Protein AF-A0A6G8NES1-F1 (afdb_monomer_lite)

Foldseek 3Di:
DLPDQVVQQVVVLVVLVVCCVVVVPDSVVDDNGDPDRSVLVPDPPHDDD

Radius of gyration: 11.46 Å; chains: 1; bounding box: 25×20×26 Å

pLDDT: mean 92.98, std 5.89, range [69.5, 98.38]

Structure (mmCIF, N/CA/C/O backbone):
data_AF-A0A6G8NES1-F1
#
_entry.id   AF-A0A6G8NES1-F1
#
loop_
_atom_site.group_PDB
_atom_site.id
_atom_site.type_symbol
_atom_site.label_atom_id
_atom_site.label_alt_id
_atom_site.label_comp_id
_atom_site.label_asym_id
_atom_site.label_entity_id
_atom_site.label_seq_id
_atom_site.pdbx_PDB_ins_code
_atom_site.Cartn_x
_atom_site.Cartn_y
_atom_site.Cartn_z
_atom_site.occupancy
_atom_site.B_iso_or_equiv
_atom_site.auth_seq_id
_atom_site.auth_comp_id
_atom_site.auth_asym_id
_atom_site.auth_atom_id
_atom_site.pdbx_PDB_model_num
ATOM 1 N N . MET A 1 1 ? 16.346 -6.378 -1.795 1.00 69.50 1 MET A N 1
ATOM 2 C CA . MET A 1 1 ? 16.610 -6.356 -3.262 1.00 69.50 1 MET A CA 1
ATOM 3 C C . MET A 1 1 ? 15.292 -6.002 -3.955 1.00 69.50 1 MET A C 1
ATOM 5 O O . MET A 1 1 ? 14.270 -6.462 -3.483 1.00 69.50 1 MET A O 1
ATOM 9 N N . LEU A 1 2 ? 15.254 -5.224 -5.047 1.00 77.94 2 LEU A N 1
ATOM 10 C CA . LEU A 1 2 ? 13.969 -4.784 -5.652 1.00 77.94 2 LEU A CA 1
ATOM 11 C C . LEU A 1 2 ? 13.114 -5.915 -6.267 1.00 77.94 2 LEU A C 1
ATOM 13 O O . LEU A 1 2 ? 11.980 -5.684 -6.671 1.00 77.94 2 LEU A O 1
ATOM 17 N N . VAL A 1 3 ? 13.664 -7.125 -6.353 1.00 87.50 3 VAL A N 1
ATOM 18 C CA . VAL A 1 3 ? 12.993 -8.341 -6.842 1.00 87.50 3 VAL A CA 1
ATOM 19 C C . VAL A 1 3 ? 12.953 -9.445 -5.782 1.00 87.50 3 VAL A C 1
ATOM 21 O O . VAL A 1 3 ? 12.570 -10.571 -6.078 1.00 87.50 3 VAL A O 1
ATOM 24 N N . ASP A 1 4 ? 13.405 -9.142 -4.566 1.00 93.12 4 ASP A N 1
ATOM 25 C CA . ASP A 1 4 ? 13.502 -10.105 -3.474 1.00 93.12 4 ASP A CA 1
ATOM 26 C C . ASP A 1 4 ? 12.169 -10.159 -2.716 1.00 93.12 4 ASP A C 1
ATOM 28 O O . ASP A 1 4 ? 11.743 -9.135 -2.174 1.00 93.12 4 ASP A O 1
ATOM 32 N N . PRO A 1 5 ? 11.492 -11.320 -2.705 1.00 91.12 5 PRO A N 1
ATOM 33 C CA . PRO A 1 5 ? 10.154 -11.447 -2.148 1.00 91.12 5 PRO A CA 1
ATOM 34 C C . PRO A 1 5 ? 10.110 -11.284 -0.626 1.00 91.12 5 PRO A C 1
ATOM 36 O O . PRO A 1 5 ? 9.109 -10.775 -0.129 1.00 91.12 5 PRO A O 1
ATOM 39 N N . GLU A 1 6 ? 11.159 -11.668 0.111 1.00 94.25 6 GLU A N 1
ATOM 40 C CA . GLU A 1 6 ? 11.203 -11.477 1.570 1.00 94.25 6 GLU A CA 1
ATOM 41 C C . GLU A 1 6 ? 11.322 -9.987 1.890 1.00 94.25 6 GLU A C 1
ATOM 43 O O . GLU A 1 6 ? 10.549 -9.442 2.671 1.00 94.25 6 GLU A O 1
ATOM 48 N N . TRP A 1 7 ? 12.205 -9.291 1.172 1.00 93.75 7 TRP A N 1
ATOM 49 C CA . TRP A 1 7 ? 12.356 -7.847 1.321 1.00 93.75 7 TRP A CA 1
ATOM 50 C C . TRP A 1 7 ? 11.080 -7.070 0.953 1.00 93.75 7 TRP A C 1
ATOM 52 O O . TRP A 1 7 ? 10.722 -6.112 1.636 1.00 93.75 7 TRP A O 1
ATOM 62 N N . ILE A 1 8 ? 10.384 -7.468 -0.120 1.00 94.69 8 ILE A N 1
ATOM 63 C CA . ILE A 1 8 ? 9.115 -6.839 -0.524 1.00 94.69 8 ILE A CA 1
ATOM 64 C C . IL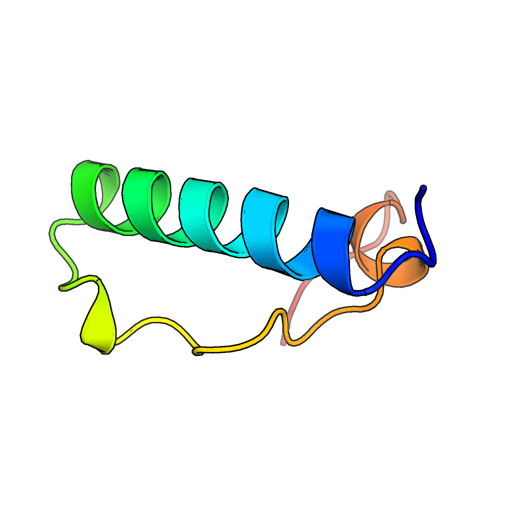E A 1 8 ? 8.036 -7.071 0.538 1.00 94.69 8 ILE A C 1
ATOM 66 O O . ILE A 1 8 ? 7.247 -6.165 0.799 1.00 94.69 8 ILE A O 1
ATOM 70 N N . MET A 1 9 ? 7.993 -8.259 1.145 1.00 94.69 9 MET A N 1
ATOM 71 C CA . MET A 1 9 ? 7.033 -8.588 2.199 1.00 94.69 9 MET A CA 1
ATOM 72 C C . MET A 1 9 ? 7.232 -7.706 3.434 1.00 94.69 9 MET A C 1
ATOM 74 O O . MET A 1 9 ? 6.263 -7.109 3.901 1.00 94.69 9 MET A O 1
ATOM 78 N N . ASP A 1 10 ? 8.472 -7.571 3.904 1.00 95.44 10 ASP A N 1
ATOM 79 C CA . ASP A 1 10 ? 8.804 -6.734 5.061 1.00 95.44 10 ASP A CA 1
ATOM 80 C C . ASP A 1 10 ? 8.490 -5.258 4.788 1.00 95.44 10 ASP A C 1
ATOM 82 O O . ASP A 1 10 ? 7.769 -4.613 5.549 1.00 95.44 10 ASP A O 1
ATOM 86 N N . MET A 1 11 ? 8.944 -4.732 3.645 1.00 95.38 11 MET A N 1
ATOM 87 C CA . MET A 1 11 ? 8.681 -3.343 3.258 1.00 95.38 11 MET A CA 1
ATOM 88 C C . MET A 1 11 ? 7.177 -3.062 3.126 1.00 95.38 11 MET A C 1
ATOM 90 O O . MET A 1 11 ? 6.693 -2.011 3.552 1.00 95.38 11 MET A O 1
ATOM 94 N N . TRP A 1 12 ? 6.412 -4.002 2.564 1.00 96.25 12 TRP A N 1
ATOM 95 C CA . TRP A 1 12 ? 4.965 -3.855 2.434 1.00 96.25 12 TRP A CA 1
ATOM 96 C C . TRP A 1 12 ? 4.249 -3.889 3.788 1.00 96.25 12 TRP A C 1
ATOM 98 O O . TRP A 1 12 ? 3.298 -3.133 3.989 1.00 96.25 12 TRP A O 1
ATOM 108 N N . ALA A 1 13 ? 4.705 -4.717 4.731 1.00 97.00 13 ALA A N 1
ATOM 109 C CA . ALA A 1 13 ? 4.164 -4.743 6.088 1.00 97.00 13 ALA A CA 1
ATOM 110 C C . ALA A 1 13 ? 4.337 -3.385 6.787 1.00 97.00 13 ALA A C 1
ATOM 112 O O . ALA A 1 13 ? 3.372 -2.867 7.356 1.00 97.00 13 ALA A O 1
ATOM 113 N N . ASP A 1 14 ? 5.512 -2.765 6.656 1.00 97.25 14 ASP A N 1
ATOM 114 C CA . ASP A 1 14 ? 5.768 -1.416 7.171 1.00 97.25 14 ASP A CA 1
ATOM 115 C C . ASP A 1 14 ? 4.853 -0.375 6.508 1.00 97.25 14 ASP A C 1
ATOM 117 O O . ASP A 1 14 ? 4.226 0.435 7.193 1.00 97.25 14 ASP A O 1
ATOM 121 N N . ALA A 1 15 ? 4.690 -0.433 5.181 1.00 96.25 15 ALA A N 1
ATOM 122 C CA . ALA A 1 15 ? 3.807 0.480 4.452 1.00 96.25 15 ALA A CA 1
ATOM 123 C C . ALA A 1 15 ? 2.346 0.388 4.927 1.00 96.25 15 ALA A C 1
ATOM 125 O O . ALA A 1 15 ? 1.696 1.413 5.145 1.00 96.25 15 ALA A O 1
ATOM 126 N N . ARG A 1 16 ? 1.832 -0.832 5.135 1.00 97.44 16 ARG A N 1
ATOM 127 C CA . ARG A 1 16 ? 0.483 -1.066 5.681 1.00 97.44 16 ARG A CA 1
ATOM 128 C C . ARG A 1 16 ? 0.342 -0.523 7.099 1.00 97.44 16 ARG A C 1
ATOM 130 O O . ARG A 1 16 ? -0.695 0.046 7.437 1.00 97.44 16 ARG A O 1
ATOM 137 N N . GLN A 1 17 ? 1.366 -0.711 7.929 1.00 98.12 17 GLN A N 1
ATOM 138 C CA . GLN A 1 17 ? 1.394 -0.230 9.308 1.00 98.12 17 GLN A CA 1
ATOM 139 C C . GLN A 1 17 ? 1.297 1.299 9.343 1.00 98.12 17 GLN A C 1
ATOM 141 O O . GLN A 1 17 ? 0.448 1.839 10.054 1.00 98.12 17 GLN A O 1
ATOM 146 N N . THR A 1 18 ? 2.110 1.991 8.542 1.00 98.12 18 THR A N 1
ATOM 147 C CA . THR A 1 18 ? 2.083 3.454 8.429 1.00 98.12 18 THR A CA 1
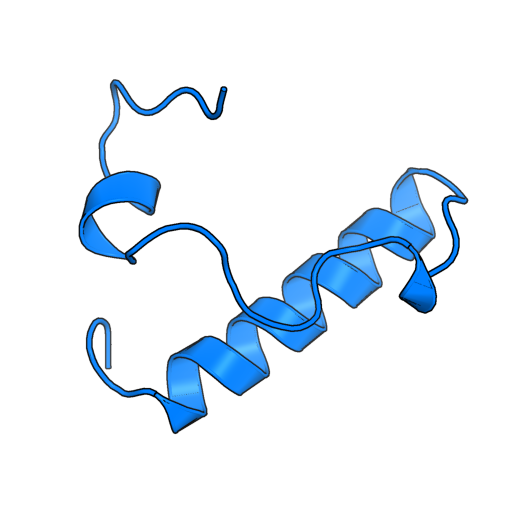ATOM 148 C C . THR A 1 18 ? 0.746 3.947 7.886 1.00 98.12 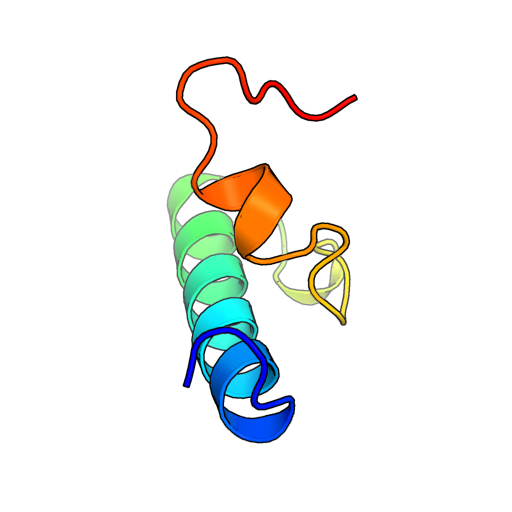18 THR A C 1
ATOM 150 O O . THR A 1 18 ? 0.111 4.789 8.515 1.00 98.12 18 THR A O 1
ATOM 153 N N . ALA A 1 19 ? 0.256 3.373 6.783 1.00 97.25 19 ALA A N 1
ATOM 154 C CA . ALA A 1 19 ? -1.021 3.775 6.196 1.00 97.25 19 ALA A CA 1
ATOM 155 C C . ALA A 1 19 ? -2.187 3.601 7.182 1.00 97.25 19 ALA A C 1
ATOM 157 O O . ALA A 1 19 ? -3.056 4.467 7.274 1.00 97.25 19 ALA A O 1
ATOM 158 N N . SER A 1 20 ? -2.189 2.519 7.966 1.00 98.12 20 SER A N 1
ATOM 159 C CA . SER A 1 20 ? -3.199 2.287 9.001 1.00 98.12 20 SER A CA 1
ATOM 160 C C . SER A 1 20 ? -3.181 3.358 10.091 1.00 98.12 20 SER A C 1
ATOM 162 O O . SER A 1 20 ? -4.238 3.829 10.505 1.00 98.12 20 SER A O 1
ATOM 164 N N . GLN A 1 21 ? -1.994 3.780 10.528 1.00 98.12 21 GLN A N 1
ATOM 165 C CA . GLN A 1 21 ? -1.842 4.826 11.541 1.00 98.12 21 GLN A CA 1
ATOM 166 C C . GLN A 1 21 ? -2.265 6.207 11.030 1.00 98.12 21 GLN A C 1
ATOM 168 O O . GLN A 1 21 ? -2.868 6.968 11.780 1.00 98.12 21 GLN A O 1
ATOM 173 N N . GLU A 1 22 ? -1.970 6.532 9.771 1.00 98.38 22 GLU A N 1
ATOM 174 C CA . GLU A 1 22 ? -2.267 7.849 9.190 1.00 98.38 22 GLU A CA 1
ATOM 175 C C . GLU A 1 22 ? -3.732 8.021 8.778 1.00 98.38 22 GLU A C 1
ATOM 177 O O . GLU A 1 22 ? -4.256 9.133 8.798 1.00 98.38 22 GLU A O 1
ATOM 182 N N . THR A 1 23 ? -4.391 6.933 8.380 1.00 97.12 23 THR A N 1
ATOM 183 C CA . THR A 1 23 ? -5.757 6.978 7.831 1.00 97.12 23 THR A CA 1
ATOM 184 C C . THR A 1 23 ? -6.823 6.482 8.800 1.00 97.12 23 THR A C 1
ATOM 186 O O . THR A 1 23 ? -8.007 6.557 8.480 1.00 97.12 23 THR A O 1
ATOM 189 N N . GLU A 1 24 ? -6.417 5.925 9.945 1.00 96.94 24 GLU A N 1
ATOM 190 C CA . GLU A 1 24 ? -7.279 5.197 10.888 1.00 96.94 24 GLU A CA 1
ATOM 191 C C . GLU A 1 24 ? -8.023 3.996 10.259 1.00 96.94 24 GLU A C 1
ATOM 193 O O . GLU A 1 24 ? -8.887 3.379 10.887 1.00 96.94 24 GLU A O 1
ATOM 198 N N . ILE A 1 25 ? -7.671 3.604 9.028 1.00 97.06 25 ILE A N 1
ATOM 199 C CA . ILE A 1 25 ? -8.149 2.374 8.397 1.00 97.06 25 ILE A CA 1
ATOM 200 C C . ILE A 1 25 ? -7.441 1.197 9.070 1.00 97.06 25 ILE A C 1
ATOM 202 O O . ILE A 1 25 ? -6.227 1.209 9.266 1.00 97.06 25 ILE A O 1
ATOM 206 N N . GLY A 1 26 ? -8.182 0.147 9.424 1.00 96.81 26 GLY A N 1
ATOM 207 C CA . GLY A 1 26 ? -7.592 -1.024 10.073 1.00 96.81 26 GLY A CA 1
ATOM 208 C C . GLY A 1 26 ? -6.550 -1.725 9.192 1.00 96.81 26 GLY A C 1
ATOM 209 O O . GLY A 1 26 ? -6.786 -1.947 8.008 1.00 96.81 26 GLY A O 1
ATOM 210 N N . PHE A 1 27 ? -5.428 -2.150 9.781 1.00 96.56 27 PHE A N 1
ATOM 211 C CA . PHE A 1 27 ? -4.330 -2.846 9.088 1.00 96.56 27 PHE A CA 1
ATOM 212 C C . PHE A 1 27 ? -4.793 -4.017 8.195 1.00 96.56 27 PHE A C 1
ATOM 214 O O . PHE A 1 27 ? -4.304 -4.197 7.078 1.00 96.56 27 PHE A O 1
ATOM 221 N N . ALA A 1 28 ? -5.773 -4.792 8.670 1.00 95.75 28 ALA A N 1
ATOM 222 C CA . ALA A 1 28 ? -6.331 -5.948 7.963 1.00 95.75 28 ALA A CA 1
ATOM 223 C C . ALA A 1 28 ? -7.176 -5.588 6.722 1.00 95.75 28 ALA A C 1
ATOM 225 O O . ALA A 1 28 ? -7.536 -6.478 5.961 1.00 95.75 28 ALA A O 1
ATOM 226 N N . ILE A 1 29 ? -7.515 -4.309 6.524 1.00 97.00 29 ILE A N 1
ATOM 227 C CA . ILE A 1 29 ? -8.221 -3.830 5.327 1.00 97.00 29 ILE A CA 1
ATOM 228 C C . ILE A 1 29 ? -7.250 -3.646 4.156 1.00 97.00 29 ILE A C 1
ATOM 230 O O . ILE A 1 29 ? -7.643 -3.800 3.001 1.00 97.00 29 ILE A O 1
ATOM 234 N N . PHE A 1 30 ? -5.985 -3.328 4.438 1.00 95.38 30 PHE A N 1
ATOM 235 C CA . PHE A 1 30 ? -4.976 -3.196 3.394 1.00 95.38 30 PHE A CA 1
ATOM 236 C C . PHE A 1 30 ? -4.623 -4.565 2.795 1.00 95.38 30 PHE A C 1
ATOM 238 O O . PHE A 1 30 ? -4.614 -5.555 3.532 1.00 95.38 30 PHE A O 1
ATOM 245 N N . PRO A 1 31 ? -4.280 -4.629 1.493 1.00 95.62 31 PRO A N 1
ATOM 246 C CA . PRO A 1 31 ? -3.892 -5.874 0.837 1.00 95.62 31 PRO A CA 1
ATOM 247 C C . PRO A 1 31 ? -2.759 -6.588 1.571 1.00 95.62 31 PRO A C 1
ATOM 249 O O . PRO A 1 31 ? -1.789 -5.952 1.980 1.00 95.62 31 PRO A O 1
ATOM 252 N N . ASP A 1 32 ? -2.841 -7.914 1.687 1.00 94.62 32 ASP A N 1
ATOM 253 C CA . ASP A 1 32 ? -1.823 -8.673 2.420 1.00 94.62 32 ASP A CA 1
ATOM 254 C C . ASP A 1 32 ? -0.468 -8.743 1.711 1.00 94.62 32 ASP A C 1
ATOM 256 O O . ASP A 1 32 ? 0.570 -8.777 2.369 1.00 94.62 32 ASP A O 1
ATOM 260 N N . ALA A 1 33 ? -0.472 -8.685 0.380 1.00 93.94 33 ALA A N 1
ATOM 261 C CA . ALA A 1 33 ? 0.721 -8.599 -0.452 1.00 93.94 33 ALA A CA 1
ATOM 262 C C . ALA A 1 33 ? 0.714 -7.299 -1.258 1.00 93.94 33 ALA A C 1
ATOM 264 O O . ALA A 1 33 ? -0.354 -6.796 -1.617 1.00 93.94 33 ALA A O 1
ATOM 265 N N . CYS A 1 34 ? 1.906 -6.781 -1.568 1.00 93.88 34 CYS A N 1
ATOM 266 C CA . CYS A 1 34 ? 2.042 -5.588 -2.394 1.00 93.88 34 CYS A CA 1
ATOM 267 C C . CYS A 1 34 ? 1.432 -5.852 -3.782 1.00 93.88 34 CYS A C 1
ATOM 269 O O . CYS A 1 34 ? 1.887 -6.766 -4.477 1.00 93.88 34 CYS A O 1
ATOM 271 N N . PRO A 1 35 ? 0.415 -5.080 -4.205 1.00 93.69 35 PRO A N 1
ATOM 272 C CA . PRO A 1 35 ? -0.249 -5.298 -5.487 1.00 93.69 35 PRO A CA 1
ATOM 273 C C . PRO A 1 35 ? 0.593 -4.815 -6.676 1.00 93.69 35 PRO A C 1
ATOM 275 O O . PRO A 1 35 ? 0.286 -5.141 -7.822 1.00 93.69 35 PRO A O 1
ATOM 278 N N . TRP A 1 36 ? 1.660 -4.052 -6.420 1.00 92.75 36 TRP A N 1
ATOM 279 C CA . TRP A 1 36 ? 2.511 -3.470 -7.451 1.00 92.75 36 TRP A CA 1
ATOM 280 C C . TRP A 1 36 ? 3.911 -4.066 -7.414 1.00 92.75 36 TRP A C 1
ATOM 282 O O . TRP A 1 36 ? 4.514 -4.262 -6.359 1.00 92.75 36 TRP A O 1
ATOM 292 N N . SER A 1 37 ? 4.478 -4.291 -8.595 1.00 91.69 37 SER A N 1
ATOM 293 C CA . SER A 1 37 ? 5.911 -4.559 -8.690 1.00 91.69 37 SER A CA 1
ATOM 294 C C . SER A 1 37 ? 6.714 -3.324 -8.270 1.00 91.69 37 SER A C 1
ATOM 296 O O . SER A 1 37 ? 6.295 -2.186 -8.492 1.00 91.69 37 SER A O 1
ATOM 298 N N . M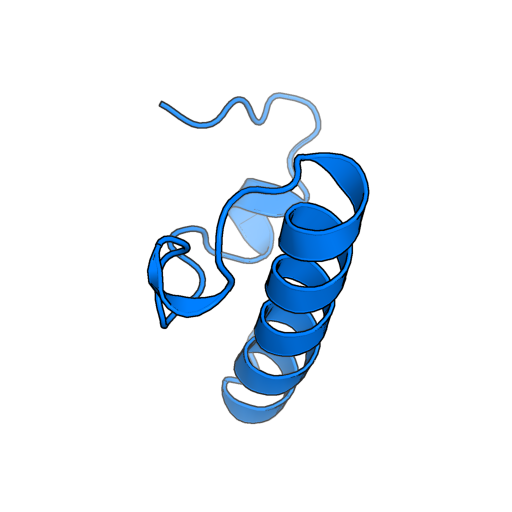ET A 1 38 ? 7.922 -3.527 -7.738 1.00 90.25 38 MET A N 1
ATOM 299 C CA . MET A 1 38 ? 8.815 -2.407 -7.410 1.00 90.25 38 MET A CA 1
ATOM 300 C C . MET A 1 38 ? 9.151 -1.552 -8.638 1.00 90.25 38 MET A C 1
ATOM 302 O O . MET A 1 38 ? 9.333 -0.346 -8.519 1.00 90.25 38 MET A O 1
ATOM 306 N N . GLN A 1 39 ? 9.182 -2.150 -9.835 1.00 90.62 39 GLN A N 1
ATOM 307 C CA . GLN A 1 39 ? 9.371 -1.407 -11.081 1.00 90.62 39 GLN A CA 1
ATOM 308 C C . GLN A 1 39 ? 8.207 -0.446 -11.363 1.00 90.62 39 GLN A C 1
ATOM 310 O O . GLN A 1 39 ? 8.445 0.674 -11.810 1.00 90.62 39 GLN A O 1
ATOM 315 N N . GLN A 1 40 ? 6.964 -0.861 -11.094 1.00 91.38 40 GLN A N 1
ATOM 316 C CA . GLN A 1 40 ? 5.801 0.022 -11.198 1.00 91.38 40 GLN A CA 1
ATOM 317 C C . GLN A 1 40 ? 5.861 1.114 -10.131 1.00 91.38 40 GLN A C 1
ATOM 319 O O . GLN A 1 40 ? 5.786 2.283 -10.484 1.00 91.38 40 GLN A O 1
ATOM 324 N N . ALA A 1 41 ? 6.088 0.754 -8.865 1.00 89.62 41 ALA A N 1
ATOM 325 C CA . ALA A 1 41 ? 6.128 1.706 -7.752 1.00 89.62 41 ALA A CA 1
ATOM 326 C C . ALA A 1 41 ? 7.228 2.780 -7.894 1.00 89.62 41 ALA A C 1
ATOM 328 O O . ALA A 1 41 ? 7.061 3.900 -7.420 1.00 89.62 41 ALA A O 1
ATOM 329 N N . LEU A 1 42 ? 8.344 2.462 -8.561 1.00 90.06 42 LEU A N 1
ATOM 330 C CA . LEU A 1 42 ? 9.441 3.403 -8.829 1.00 90.06 42 LEU A CA 1
ATOM 331 C C . LEU A 1 42 ? 9.213 4.299 -10.055 1.00 90.06 42 LEU A C 1
ATOM 333 O O . LEU A 1 42 ? 9.978 5.241 -10.276 1.00 90.06 42 LEU A O 1
ATOM 337 N N . SER A 1 43 ? 8.211 4.008 -10.886 1.00 93.44 43 SER A N 1
ATOM 338 C CA . SER A 1 43 ? 7.924 4.829 -12.059 1.00 93.44 43 SER A CA 1
ATOM 339 C C . SER A 1 43 ? 7.405 6.201 -11.629 1.00 93.44 43 SER A C 1
ATOM 341 O O . SER A 1 43 ? 6.435 6.313 -10.892 1.00 93.44 43 SER A O 1
ATOM 343 N N . GLN A 1 44 ? 8.006 7.275 -12.146 1.00 93.06 44 GLN A N 1
ATOM 344 C CA . GLN A 1 44 ? 7.546 8.645 -11.868 1.00 93.06 44 GLN A CA 1
ATOM 345 C C . GLN A 1 44 ? 6.148 8.936 -12.427 1.00 93.06 44 GLN A C 1
ATOM 347 O O . GLN A 1 44 ? 5.477 9.853 -11.966 1.00 93.06 44 GLN A O 1
ATOM 352 N N . ALA A 1 45 ? 5.720 8.168 -13.429 1.00 93.94 45 ALA A N 1
ATOM 353 C CA . ALA A 1 45 ? 4.384 8.251 -14.006 1.00 93.94 45 ALA A CA 1
ATOM 354 C C . ALA A 1 45 ? 3.391 7.296 -13.324 1.00 93.94 45 ALA A C 1
ATOM 356 O O . ALA A 1 45 ? 2.284 7.111 -13.826 1.00 93.94 45 ALA A 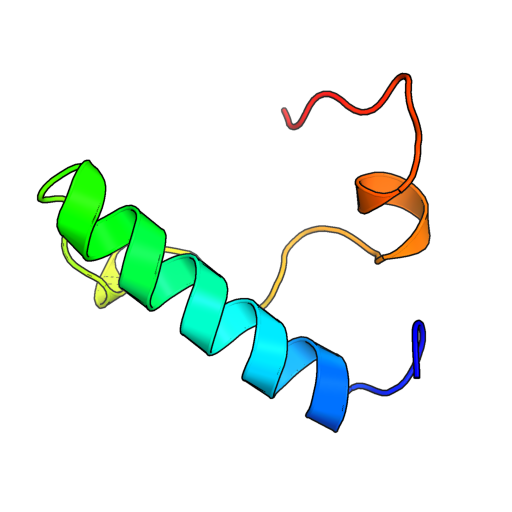O 1
ATOM 357 N N . PHE A 1 46 ? 3.792 6.630 -12.237 1.00 90.75 46 PHE A N 1
ATOM 358 C CA . PHE A 1 46 ? 2.951 5.658 -11.562 1.00 90.75 46 PHE A CA 1
ATOM 359 C C . PHE A 1 46 ? 1.773 6.331 -10.864 1.00 90.75 46 PHE A C 1
ATOM 361 O O . PHE A 1 46 ? 1.943 7.219 -10.030 1.00 90.75 46 PHE A O 1
ATOM 368 N N . TYR A 1 47 ? 0.580 5.849 -11.192 1.00 87.69 47 TYR A N 1
ATOM 369 C CA . TYR A 1 47 ? -0.648 6.143 -10.481 1.00 87.69 47 TYR A CA 1
ATOM 370 C C . TYR A 1 47 ? -1.403 4.817 -10.328 1.00 87.69 47 TYR A C 1
ATOM 372 O O . TYR A 1 47 ? -1.648 4.165 -11.345 1.00 87.69 47 TYR A O 1
ATOM 380 N N . PRO A 1 48 ? -1.675 4.356 -9.098 1.00 82.12 48 PRO A N 1
ATOM 381 C CA . PRO A 1 48 ? -2.437 3.132 -8.886 1.00 82.12 48 PRO A CA 1
ATOM 382 C C . PRO A 1 48 ? -3.903 3.322 -9.306 1.00 82.12 48 PRO A C 1
ATOM 384 O O . PRO A 1 48 ? -4.460 4.400 -9.098 1.00 82.12 48 PRO A O 1
ATOM 387 N N . ASP A 1 49 ? -4.491 2.277 -9.897 1.00 74.75 49 ASP A N 1
ATOM 388 C CA 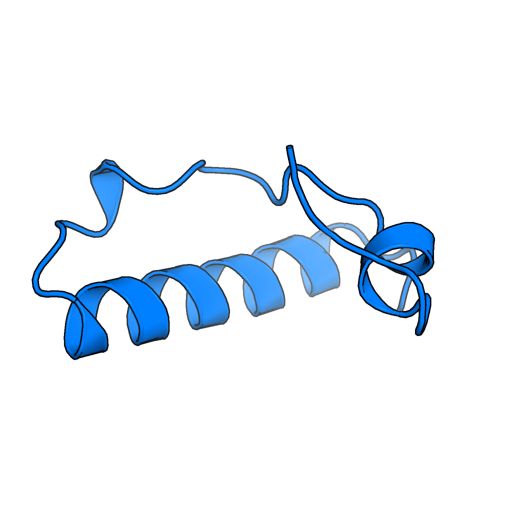. ASP A 1 49 ? -5.923 2.210 -10.241 1.00 74.75 49 ASP A CA 1
ATOM 389 C C . ASP A 1 49 ? -6.815 1.974 -9.008 1.00 74.75 49 ASP A C 1
ATOM 391 O O . ASP A 1 49 ? -6.361 1.270 -8.069 1.00 74.75 49 ASP A O 1
#

Sequence (49 aa):
MLVDPEWIMDMWADARQTASQETEIGFAIFPDACPWSMQQALSQAFYPD

Secondary structure (DSSP, 8-state):
-TT-HHHHHHHHHHHHHHHHHHH---GGGS-SS-SS-HHHHT-TT----